Protein AF-A0A7J9ZRY4-F1 (afdb_monomer_lite)

Radius of gyration: 14.92 Å; chains: 1; bounding box: 41×15×40 Å

Structure (mmCIF, N/CA/C/O backbone):
data_AF-A0A7J9ZRY4-F1
#
_entry.id   AF-A0A7J9ZRY4-F1
#
loop_
_atom_site.group_PDB
_atom_site.id
_atom_site.type_symbol
_atom_site.label_atom_id
_atom_site.label_alt_id
_atom_site.label_comp_id
_atom_site.label_asym_id
_atom_site.label_entity_id
_atom_site.label_seq_id
_atom_site.pdbx_PDB_ins_code
_atom_site.Cartn_x
_atom_site.Cartn_y
_atom_site.Cartn_z
_atom_site.occupancy
_atom_site.B_iso_or_equiv
_atom_site.auth_seq_id
_atom_site.auth_comp_id
_atom_site.auth_asym_id
_atom_site.auth_atom_id
_atom_site.pdbx_PDB_model_num
ATOM 1 N N . MET A 1 1 ? -24.713 5.015 -1.614 1.00 58.75 1 MET A N 1
ATOM 2 C CA . MET A 1 1 ? -23.507 5.338 -0.822 1.00 58.75 1 MET A CA 1
ATOM 3 C C . MET A 1 1 ? -22.713 4.053 -0.688 1.00 58.75 1 MET A C 1
ATOM 5 O O . MET A 1 1 ? -23.335 3.042 -0.399 1.00 58.75 1 MET A O 1
ATOM 9 N N . ALA A 1 2 ? -21.414 4.057 -0.992 1.00 72.06 2 ALA A N 1
ATOM 10 C CA . ALA A 1 2 ? -20.556 2.909 -0.692 1.00 72.06 2 ALA A CA 1
ATOM 11 C C . ALA A 1 2 ? -20.174 2.977 0.792 1.00 72.06 2 ALA A C 1
ATOM 13 O O . ALA A 1 2 ? -19.862 4.067 1.274 1.00 72.06 2 ALA A O 1
ATOM 14 N N . ASP A 1 3 ? -20.247 1.856 1.506 1.00 88.00 3 ASP A N 1
ATOM 15 C CA . ASP A 1 3 ? -19.769 1.784 2.887 1.00 88.00 3 ASP A CA 1
ATOM 16 C C . ASP A 1 3 ? -18.230 1.757 2.949 1.00 88.00 3 ASP A C 1
ATOM 18 O O . ASP A 1 3 ? -17.539 1.600 1.937 1.00 88.00 3 ASP A O 1
ATOM 22 N N . VAL A 1 4 ? -17.690 1.944 4.156 1.00 87.88 4 VAL A N 1
ATOM 23 C CA . VAL A 1 4 ? -16.242 2.002 4.403 1.00 87.88 4 VAL A CA 1
ATOM 24 C C . VAL A 1 4 ? -15.527 0.712 3.984 1.00 87.88 4 VAL A C 1
ATOM 26 O O . VAL A 1 4 ? -14.462 0.777 3.374 1.00 87.88 4 VAL A O 1
ATOM 29 N N . VAL A 1 5 ? -16.149 -0.451 4.204 1.00 89.12 5 VAL A N 1
ATOM 30 C CA . VAL A 1 5 ? -15.596 -1.764 3.836 1.00 89.12 5 VAL A CA 1
ATOM 31 C C . VAL A 1 5 ? -15.470 -1.884 2.319 1.00 89.12 5 VAL A C 1
ATOM 33 O O . VAL A 1 5 ? -14.448 -2.340 1.805 1.00 89.12 5 VAL A O 1
ATOM 36 N N . THR A 1 6 ? -16.477 -1.421 1.582 1.00 93.00 6 THR A N 1
ATOM 37 C CA . THR A 1 6 ? -16.495 -1.400 0.118 1.00 93.00 6 THR A CA 1
ATOM 38 C C . THR A 1 6 ? -15.366 -0.533 -0.439 1.00 93.00 6 THR A C 1
ATOM 40 O O . THR A 1 6 ? -14.733 -0.917 -1.425 1.00 93.00 6 THR A O 1
ATOM 43 N N . LEU A 1 7 ? -15.102 0.624 0.176 1.00 93.31 7 LEU A N 1
ATOM 44 C CA . LEU A 1 7 ? -14.028 1.528 -0.245 1.00 93.31 7 LEU A CA 1
ATOM 45 C C . LEU A 1 7 ? -12.644 0.907 -0.009 1.00 93.31 7 LEU A C 1
ATOM 47 O O . LEU A 1 7 ? -11.848 0.833 -0.940 1.00 93.31 7 LEU A O 1
ATOM 51 N N . ILE A 1 8 ? -12.400 0.364 1.181 1.00 92.94 8 ILE A N 1
ATOM 52 C CA . ILE A 1 8 ? -11.126 -0.277 1.554 1.00 92.94 8 ILE A CA 1
ATOM 53 C C . ILE A 1 8 ? -10.853 -1.509 0.693 1.00 92.94 8 ILE A C 1
ATOM 55 O O . ILE A 1 8 ? -9.770 -1.665 0.134 1.00 92.94 8 ILE A O 1
ATOM 59 N N . THR A 1 9 ? -11.872 -2.346 0.490 1.00 94.62 9 THR A N 1
ATOM 60 C CA . THR A 1 9 ? -11.763 -3.535 -0.367 1.00 94.62 9 THR A CA 1
ATOM 61 C C . THR A 1 9 ? -11.432 -3.151 -1.811 1.00 94.62 9 THR A C 1
ATOM 63 O O . THR A 1 9 ? -10.731 -3.876 -2.520 1.00 94.62 9 THR A O 1
ATOM 66 N N . LYS A 1 10 ? -11.947 -2.012 -2.289 1.00 96.69 10 LYS A N 1
ATOM 67 C CA . LYS A 1 10 ? -11.631 -1.513 -3.628 1.00 96.69 10 LYS A CA 1
ATOM 68 C C . LYS A 1 10 ? -10.164 -1.094 -3.730 1.00 96.69 10 LYS A C 1
ATOM 70 O O . LYS A 1 10 ? -9.536 -1.431 -4.733 1.00 96.69 10 LYS A O 1
ATOM 75 N N . ASP A 1 11 ? -9.635 -0.418 -2.718 1.00 97.12 11 ASP A N 1
ATOM 76 C CA . ASP A 1 11 ? -8.227 -0.022 -2.676 1.00 97.12 11 ASP A CA 1
ATOM 77 C C . ASP A 1 11 ? -7.299 -1.243 -2.627 1.00 97.12 11 ASP A C 1
ATOM 79 O O . ASP A 1 11 ? -6.343 -1.298 -3.400 1.00 97.12 11 ASP A O 1
ATOM 83 N N . HIS A 1 12 ? -7.622 -2.274 -1.830 1.00 96.81 12 HIS A N 1
ATOM 84 C CA . HIS A 1 12 ? -6.875 -3.547 -1.813 1.00 96.81 12 HIS A CA 1
ATOM 85 C C . HIS A 1 12 ? -6.805 -4.180 -3.201 1.00 96.81 12 HIS A C 1
ATOM 87 O O . HIS A 1 12 ? -5.727 -4.512 -3.693 1.00 96.81 12 HIS A O 1
ATOM 93 N N . ARG A 1 13 ? -7.948 -4.281 -3.889 1.00 98.06 13 ARG A N 1
ATOM 94 C CA . ARG A 1 13 ? -8.002 -4.826 -5.256 1.00 98.06 13 ARG A CA 1
ATOM 95 C C . ARG A 1 13 ? -7.194 -3.998 -6.245 1.00 98.06 13 ARG A C 1
ATOM 97 O O . ARG A 1 13 ? -6.692 -4.536 -7.229 1.00 98.06 13 ARG A O 1
ATOM 104 N N . GLU A 1 14 ? -7.109 -2.689 -6.047 1.00 98.12 14 GLU A N 1
ATOM 105 C CA . GLU A 1 14 ? -6.308 -1.830 -6.912 1.00 98.12 14 GLU A CA 1
ATOM 106 C C . GLU A 1 14 ? -4.807 -1.982 -6.623 1.00 98.12 14 GLU A C 1
ATOM 108 O O . GLU A 1 14 ? -4.026 -2.122 -7.567 1.00 98.12 14 GLU A O 1
ATOM 113 N N . LEU A 1 15 ? -4.410 -2.097 -5.351 1.00 97.31 15 LEU A N 1
ATOM 114 C CA . LEU A 1 15 ? -3.046 -2.464 -4.956 1.00 97.31 15 LEU A CA 1
ATOM 115 C C . LEU A 1 15 ? -2.625 -3.806 -5.573 1.00 97.31 15 LEU A C 1
ATOM 117 O O . LEU A 1 15 ? -1.561 -3.886 -6.187 1.00 97.31 15 LEU A O 1
ATOM 121 N N . GLU A 1 16 ? -3.468 -4.840 -5.500 1.00 97.44 16 GLU A N 1
ATOM 122 C CA . GLU A 1 16 ? -3.205 -6.152 -6.111 1.00 97.44 16 GLU A CA 1
ATOM 123 C C . GLU A 1 16 ? -2.960 -6.059 -7.626 1.00 97.44 16 GLU A C 1
ATOM 125 O O . GLU A 1 16 ? -2.032 -6.679 -8.163 1.00 97.44 16 GLU A O 1
ATOM 130 N N . LYS A 1 17 ? -3.757 -5.253 -8.340 1.00 98.00 17 LYS A N 1
ATOM 131 C CA . LYS A 1 17 ? -3.549 -5.017 -9.777 1.00 98.00 17 LYS A CA 1
ATOM 132 C C . LYS A 1 17 ? -2.231 -4.303 -10.041 1.00 98.00 17 LYS A C 1
ATOM 134 O O . LYS A 1 17 ? -1.510 -4.709 -10.956 1.00 98.00 17 LYS A O 1
ATOM 139 N N . LEU A 1 18 ? -1.908 -3.261 -9.273 1.00 97.19 18 LEU A N 1
ATOM 140 C CA . LEU A 1 18 ? -0.652 -2.519 -9.411 1.00 97.19 18 LEU A CA 1
ATOM 141 C C . LEU A 1 18 ? 0.553 -3.435 -9.173 1.00 97.19 18 LEU A C 1
ATOM 143 O O . LEU A 1 18 ? 1.463 -3.460 -10.003 1.00 97.19 18 LEU A O 1
ATOM 147 N N . PHE A 1 19 ? 0.511 -4.285 -8.144 1.00 94.94 19 PHE A N 1
ATOM 148 C CA . PHE A 1 19 ? 1.505 -5.338 -7.920 1.00 94.94 19 PHE A CA 1
ATOM 149 C C . PHE A 1 19 ? 1.635 -6.286 -9.117 1.00 94.94 19 PHE A C 1
ATOM 151 O O . PHE A 1 19 ? 2.741 -6.577 -9.584 1.00 94.94 19 PHE A O 1
ATOM 158 N N . GLY A 1 20 ? 0.509 -6.762 -9.654 1.00 96.50 20 GLY A N 1
ATOM 159 C CA . GLY A 1 20 ? 0.496 -7.625 -10.833 1.00 96.50 20 GLY A CA 1
ATOM 160 C C . GLY A 1 20 ? 1.140 -6.968 -12.058 1.00 96.50 20 GLY A C 1
ATOM 161 O O . GLY A 1 20 ? 1.861 -7.633 -12.808 1.00 96.50 20 GLY A O 1
ATOM 162 N N . ARG A 1 21 ? 0.923 -5.663 -12.248 1.00 96.81 21 ARG A N 1
ATOM 163 C CA . ARG A 1 21 ? 1.523 -4.873 -13.331 1.00 96.81 21 ARG A CA 1
ATOM 164 C C . ARG A 1 21 ? 3.012 -4.627 -13.105 1.00 96.81 21 ARG A C 1
ATOM 166 O O . ARG A 1 21 ? 3.784 -4.831 -14.036 1.00 96.81 21 ARG A O 1
ATOM 173 N N . LEU A 1 22 ? 3.442 -4.310 -11.881 1.00 93.56 22 LEU A N 1
ATOM 174 C CA . LEU A 1 22 ? 4.857 -4.130 -11.517 1.00 93.56 22 LEU A CA 1
ATOM 175 C C . LEU A 1 22 ? 5.726 -5.341 -11.881 1.00 93.56 22 LEU A C 1
ATOM 177 O O . LEU A 1 22 ? 6.857 -5.199 -12.357 1.00 93.56 22 LEU A O 1
ATOM 181 N N . ARG A 1 23 ? 5.177 -6.548 -11.705 1.00 91.56 23 ARG A N 1
ATOM 182 C CA . ARG A 1 23 ? 5.858 -7.802 -12.056 1.00 91.56 23 ARG A CA 1
ATOM 183 C C . ARG A 1 23 ? 5.979 -8.027 -13.566 1.00 91.56 23 ARG A C 1
ATOM 185 O O . ARG A 1 23 ? 6.914 -8.698 -13.989 1.00 91.56 23 ARG A O 1
ATOM 192 N N . LYS A 1 24 ? 5.049 -7.497 -14.366 1.00 94.50 24 LYS A N 1
ATOM 193 C CA . LYS A 1 24 ? 4.938 -7.764 -15.813 1.00 94.50 24 LYS A CA 1
ATOM 194 C C . LYS A 1 24 ? 5.519 -6.647 -16.686 1.00 94.50 24 LYS A C 1
ATOM 196 O O . LYS A 1 24 ? 6.079 -6.923 -17.741 1.00 94.50 24 LYS A O 1
ATOM 201 N N . GLU A 1 25 ? 5.389 -5.392 -16.269 1.00 94.25 25 GLU A N 1
ATOM 202 C CA . GLU A 1 25 ? 5.671 -4.205 -17.083 1.00 94.25 25 GLU A CA 1
ATOM 203 C C . GLU A 1 25 ? 6.974 -3.511 -16.636 1.00 94.25 25 GLU A C 1
ATOM 205 O O . GLU A 1 25 ? 6.922 -2.420 -16.071 1.00 94.25 25 GLU A O 1
ATOM 210 N N . ARG A 1 26 ? 8.155 -4.107 -16.902 1.00 90.56 26 ARG A N 1
ATOM 211 C CA . ARG A 1 26 ? 9.462 -3.569 -16.435 1.00 90.56 26 ARG A CA 1
ATOM 212 C C . ARG A 1 26 ? 9.651 -2.079 -16.741 1.00 90.56 26 ARG A C 1
ATOM 214 O O . ARG A 1 26 ? 9.886 -1.289 -15.837 1.00 90.56 26 ARG A O 1
ATOM 221 N N . ARG A 1 27 ? 9.382 -1.680 -17.989 1.00 91.50 27 ARG A N 1
ATOM 222 C CA . ARG A 1 27 ? 9.510 -0.288 -18.460 1.00 91.50 27 ARG A CA 1
ATOM 223 C C . ARG A 1 27 ? 8.600 0.714 -17.744 1.00 91.50 27 ARG A C 1
ATOM 225 O O . ARG A 1 27 ? 8.874 1.906 -17.790 1.00 91.50 27 ARG A O 1
ATOM 232 N N . LYS A 1 28 ? 7.505 0.255 -17.127 1.00 93.69 28 LYS A N 1
ATOM 233 C CA . LYS A 1 28 ? 6.568 1.109 -16.382 1.00 93.69 28 LYS A CA 1
ATOM 234 C C . LYS A 1 28 ? 6.741 1.005 -14.871 1.00 93.69 28 LYS A C 1
ATOM 236 O O . LYS A 1 28 ? 5.988 1.645 -14.144 1.00 93.69 28 LYS A O 1
ATOM 241 N N . ARG A 1 29 ? 7.709 0.222 -14.381 1.00 93.38 29 ARG A N 1
ATOM 242 C CA . ARG A 1 29 ? 7.938 0.040 -12.942 1.00 93.38 29 ARG A CA 1
ATOM 243 C C . ARG A 1 29 ? 8.049 1.362 -12.180 1.00 93.38 29 ARG A C 1
ATOM 245 O O . ARG A 1 29 ? 7.362 1.454 -11.171 1.00 93.38 29 ARG A O 1
ATOM 252 N N . PRO A 1 30 ? 8.786 2.394 -12.644 1.00 92.62 30 PRO A N 1
ATOM 253 C CA . PRO A 1 30 ? 8.848 3.663 -11.920 1.00 92.62 30 PRO A CA 1
ATOM 254 C C . PRO A 1 30 ? 7.468 4.307 -11.728 1.00 92.62 30 PRO A C 1
ATOM 256 O O . PRO A 1 30 ? 7.082 4.626 -10.612 1.00 92.62 30 PRO A O 1
ATOM 259 N N . GLU A 1 31 ? 6.677 4.417 -12.798 1.00 94.88 31 GLU A N 1
ATOM 260 C CA . GLU A 1 31 ? 5.338 5.021 -12.756 1.00 94.88 31 GLU A CA 1
ATOM 261 C C . GLU A 1 31 ? 4.364 4.211 -11.885 1.00 94.88 31 GLU A C 1
ATOM 263 O O . GLU A 1 31 ? 3.593 4.767 -11.102 1.00 94.88 31 GLU A O 1
ATOM 268 N N . LEU A 1 32 ? 4.414 2.883 -12.002 1.00 96.06 32 LEU A N 1
ATOM 269 C CA . LEU A 1 32 ? 3.574 1.972 -11.229 1.00 96.06 32 LEU A CA 1
ATOM 270 C C . LEU A 1 32 ? 3.942 1.971 -9.742 1.00 96.06 32 LEU A C 1
ATOM 272 O O . LEU A 1 32 ? 3.048 1.857 -8.906 1.00 96.06 32 LEU A O 1
ATOM 276 N N . LEU A 1 33 ? 5.229 2.115 -9.408 1.00 95.00 33 LEU A N 1
ATOM 277 C CA . LEU A 1 33 ? 5.693 2.228 -8.025 1.00 95.00 33 LEU A CA 1
ATOM 278 C C . LEU A 1 33 ? 5.200 3.520 -7.381 1.00 95.00 33 LEU A C 1
ATOM 280 O O . LEU A 1 33 ? 4.764 3.481 -6.235 1.00 95.00 33 LEU A O 1
ATOM 284 N N . GLU A 1 34 ? 5.215 4.640 -8.105 1.00 94.75 34 GLU A N 1
ATOM 285 C CA . GLU A 1 34 ? 4.664 5.900 -7.594 1.00 94.75 34 GLU A CA 1
ATOM 286 C C . GLU A 1 34 ? 3.153 5.798 -7.346 1.00 94.75 34 GLU A C 1
ATOM 288 O O . GLU A 1 34 ? 2.676 6.197 -6.283 1.00 94.75 34 GLU A O 1
ATOM 293 N N . GLN A 1 35 ? 2.399 5.201 -8.278 1.00 96.50 35 GLN A N 1
ATOM 294 C CA . GLN A 1 35 ? 0.958 4.970 -8.104 1.00 96.50 35 GLN A CA 1
ATOM 295 C C . GLN A 1 35 ? 0.670 4.069 -6.900 1.00 96.50 35 GLN A C 1
ATOM 297 O O . GLN A 1 35 ? -0.196 4.377 -6.082 1.00 96.50 35 GLN A O 1
ATOM 302 N N . MET A 1 36 ? 1.419 2.973 -6.774 1.00 96.12 36 MET A N 1
ATOM 303 C CA . MET A 1 36 ? 1.266 2.030 -5.674 1.00 96.12 36 MET A CA 1
ATOM 304 C C . MET A 1 36 ? 1.614 2.671 -4.329 1.00 96.12 36 MET A C 1
ATOM 306 O O . MET A 1 36 ? 0.869 2.493 -3.372 1.00 96.12 36 MET A O 1
ATOM 310 N N . ALA A 1 37 ? 2.703 3.439 -4.254 1.00 95.69 37 ALA A N 1
ATOM 311 C CA . ALA A 1 37 ? 3.100 4.127 -3.031 1.00 95.69 37 ALA A CA 1
ATOM 312 C C . ALA A 1 37 ? 2.053 5.161 -2.599 1.00 95.69 37 ALA A C 1
ATOM 314 O O . ALA A 1 37 ? 1.680 5.201 -1.429 1.00 95.69 37 ALA A O 1
ATOM 315 N N . ALA A 1 38 ? 1.541 5.963 -3.539 1.00 96.12 38 ALA A N 1
ATOM 316 C CA . ALA A 1 38 ? 0.507 6.950 -3.249 1.00 96.12 38 ALA A CA 1
ATOM 317 C C . ALA A 1 38 ? -0.782 6.297 -2.728 1.00 96.12 38 ALA A C 1
ATOM 319 O O . ALA A 1 38 ? -1.322 6.737 -1.712 1.00 96.12 38 ALA A O 1
ATOM 320 N N . LEU A 1 39 ? -1.247 5.231 -3.392 1.00 97.12 39 LEU A N 1
ATOM 321 C CA . LEU A 1 39 ? -2.440 4.499 -2.972 1.00 97.12 39 LEU A CA 1
ATOM 322 C C . LEU A 1 39 ? -2.238 3.832 -1.609 1.00 97.12 39 LEU A C 1
ATOM 324 O O . LEU A 1 39 ? -3.080 3.992 -0.734 1.00 97.12 39 LEU A O 1
ATOM 328 N N . PHE A 1 40 ? -1.117 3.135 -1.411 1.00 97.19 40 PHE A N 1
ATOM 329 C CA . PHE A 1 40 ? -0.828 2.426 -0.166 1.00 97.19 40 PHE A CA 1
ATOM 330 C C . PHE A 1 40 ? -0.780 3.372 1.039 1.00 97.19 40 PHE A C 1
ATOM 332 O O . PHE A 1 40 ? -1.409 3.089 2.049 1.00 97.19 40 PHE A O 1
ATOM 339 N N . ILE A 1 41 ? -0.104 4.522 0.921 1.00 95.12 41 ILE A N 1
ATOM 340 C CA . ILE A 1 41 ? -0.006 5.508 2.013 1.00 95.12 41 ILE A CA 1
ATOM 341 C C . ILE A 1 41 ? -1.370 6.135 2.330 1.00 95.12 41 ILE A C 1
ATOM 343 O O . ILE A 1 41 ? -1.687 6.383 3.492 1.00 95.12 41 ILE A O 1
ATOM 347 N N . ALA A 1 42 ? -2.173 6.443 1.309 1.00 95.19 42 ALA A N 1
ATOM 348 C CA . ALA A 1 42 ? -3.512 6.985 1.528 1.00 95.19 42 ALA A CA 1
ATOM 349 C C . ALA A 1 42 ? -4.422 5.953 2.211 1.00 95.19 42 ALA A C 1
ATOM 351 O O . ALA A 1 42 ? -5.159 6.290 3.136 1.00 95.19 42 ALA A O 1
ATOM 352 N N . HIS A 1 43 ? -4.326 4.702 1.768 1.00 96.94 43 HIS A N 1
ATOM 353 C CA . HIS A 1 43 ? -5.080 3.579 2.290 1.00 96.94 43 HIS A CA 1
ATOM 354 C C . HIS A 1 43 ? -4.738 3.272 3.753 1.00 96.94 43 HIS A C 1
ATOM 356 O O . HIS A 1 43 ? -5.632 3.277 4.598 1.00 96.94 43 HIS A O 1
ATOM 362 N N . SER A 1 44 ? -3.450 3.095 4.068 1.00 95.94 44 SER A N 1
ATOM 363 C CA . SER A 1 44 ? -2.993 2.770 5.422 1.00 95.94 44 SER A CA 1
ATOM 364 C C . SER A 1 44 ? -3.423 3.827 6.435 1.00 95.94 44 SER A C 1
ATOM 366 O O . SER A 1 44 ? -3.972 3.501 7.483 1.00 95.94 44 SER A O 1
ATOM 368 N N . ARG A 1 45 ? -3.282 5.113 6.089 1.00 94.00 45 ARG A N 1
ATOM 369 C CA . ARG A 1 45 ? -3.743 6.223 6.937 1.00 94.00 45 ARG A CA 1
ATOM 370 C C . ARG A 1 45 ? -5.251 6.206 7.153 1.00 94.00 45 ARG A C 1
ATOM 372 O O . ARG A 1 45 ? -5.704 6.456 8.265 1.00 94.00 45 ARG A O 1
ATOM 379 N N . ALA A 1 46 ? -6.033 5.925 6.112 1.00 93.56 46 ALA A N 1
ATOM 380 C CA . ALA A 1 46 ? -7.485 5.861 6.239 1.00 93.56 46 ALA A CA 1
ATOM 381 C C . ALA A 1 46 ? -7.919 4.736 7.194 1.00 93.56 46 ALA A C 1
ATOM 383 O O . ALA A 1 46 ? -8.804 4.949 8.028 1.00 93.56 46 ALA A O 1
ATOM 384 N N . GLU A 1 47 ? -7.281 3.567 7.114 1.00 94.38 47 GLU A N 1
ATOM 385 C CA . GLU A 1 47 ? -7.545 2.453 8.026 1.00 94.38 47 GLU A CA 1
ATOM 386 C C . GLU A 1 47 ? -7.146 2.787 9.466 1.00 94.38 47 GLU A C 1
ATOM 388 O O . GLU A 1 47 ? -7.957 2.635 10.383 1.00 94.38 47 GLU A O 1
ATOM 393 N N . GLU A 1 48 ? -5.947 3.332 9.663 1.00 94.12 48 GLU A N 1
ATOM 394 C CA . GLU A 1 48 ? -5.422 3.694 10.982 1.00 94.12 48 GLU A CA 1
ATOM 395 C C . GLU A 1 48 ? -6.233 4.797 11.673 1.00 94.12 48 GLU A C 1
ATOM 397 O O . GLU A 1 48 ? -6.429 4.754 12.888 1.00 94.12 48 GLU A O 1
ATOM 402 N N . GLU A 1 49 ? -6.741 5.772 10.916 1.00 92.00 49 GLU A N 1
ATOM 403 C CA . GLU A 1 49 ? -7.507 6.893 11.465 1.00 92.00 49 GLU A CA 1
ATOM 404 C C . GLU A 1 49 ? -8.987 6.574 11.703 1.00 92.00 49 GLU A C 1
ATOM 406 O O . GLU A 1 49 ? -9.613 7.215 12.554 1.00 92.00 49 GLU A O 1
ATOM 411 N N . LYS A 1 50 ? -9.586 5.666 10.919 1.00 90.38 50 LYS A N 1
ATOM 412 C CA . LYS A 1 50 ? -11.050 5.470 10.897 1.00 90.38 50 LYS A CA 1
ATOM 413 C C . LYS A 1 50 ? -11.496 4.055 11.220 1.00 90.38 50 LYS A C 1
ATOM 415 O O . LYS A 1 50 ? -12.513 3.891 11.885 1.00 90.38 50 LYS A O 1
ATOM 420 N N . VAL A 1 51 ? -10.780 3.05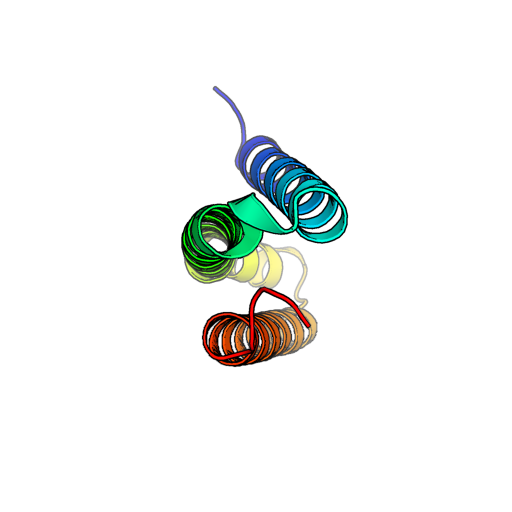0 10.733 1.00 90.62 51 VAL A N 1
ATOM 421 C CA . VAL A 1 51 ? -11.237 1.655 10.764 1.00 90.62 51 VAL A CA 1
ATOM 422 C C . VAL A 1 51 ? -10.757 0.985 12.027 1.00 90.62 51 VAL A C 1
ATOM 424 O O . VAL A 1 51 ? -11.565 0.482 12.801 1.00 90.62 51 VAL A O 1
ATOM 427 N N . TYR A 1 52 ? -9.451 1.031 12.269 1.00 91.38 52 TYR A N 1
ATOM 428 C CA . TYR A 1 52 ? -8.855 0.372 13.414 1.00 91.38 52 TYR A CA 1
ATOM 429 C C . TYR A 1 52 ? -9.450 0.869 14.741 1.00 91.38 52 TYR A C 1
ATOM 431 O O . TYR A 1 52 ? -9.868 0.020 15.527 1.00 91.38 52 TYR A O 1
ATOM 439 N N . PRO A 1 53 ? -9.631 2.186 14.989 1.00 89.94 53 PRO A N 1
ATOM 440 C CA . PRO A 1 53 ? -10.279 2.649 16.216 1.00 89.94 53 PRO A CA 1
ATOM 441 C C . PRO A 1 53 ? -11.684 2.065 16.416 1.00 89.94 53 PRO A C 1
ATOM 443 O O . PRO A 1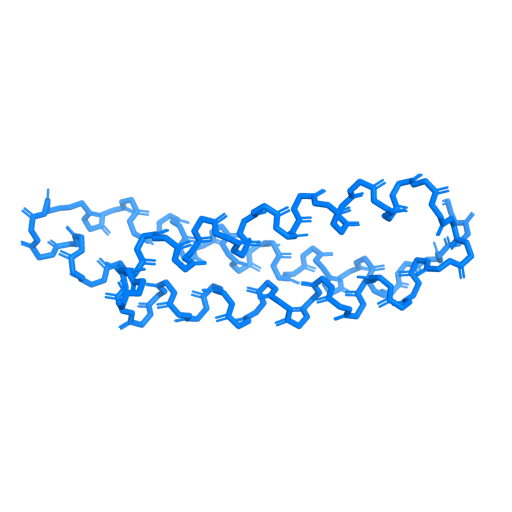 53 ? -11.994 1.605 17.511 1.00 89.94 53 PRO A O 1
ATOM 446 N N . ALA A 1 54 ? -12.496 2.008 15.354 1.00 88.50 54 ALA A N 1
ATOM 447 C CA . ALA A 1 54 ? -13.840 1.438 15.413 1.00 88.50 54 ALA A CA 1
ATOM 448 C C . ALA A 1 54 ? -13.814 -0.073 15.706 1.00 88.50 54 ALA A C 1
ATOM 450 O O . ALA A 1 54 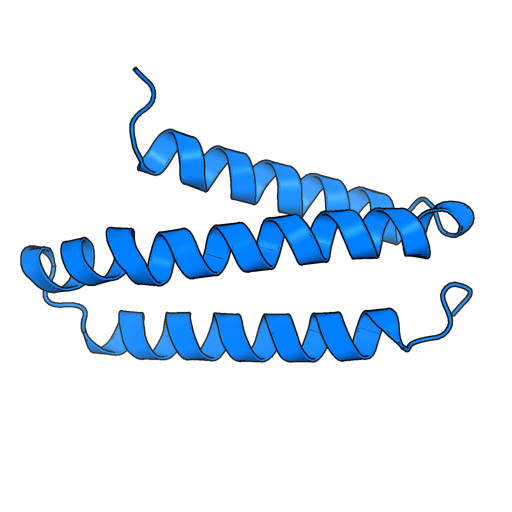? -14.611 -0.565 16.501 1.00 88.50 54 ALA A O 1
ATOM 451 N N . VAL A 1 55 ? -12.860 -0.808 15.122 1.00 86.19 55 VAL A N 1
ATOM 452 C CA . VAL A 1 55 ? -12.661 -2.239 15.404 1.00 86.19 55 VAL A CA 1
ATOM 453 C C . VAL A 1 55 ? -12.191 -2.461 16.845 1.00 86.19 55 VAL A C 1
ATOM 455 O O . VAL A 1 55 ? -12.685 -3.365 17.511 1.00 86.19 55 VAL A O 1
ATOM 458 N N . ALA A 1 56 ? -11.290 -1.634 17.382 1.00 85.75 56 ALA A N 1
ATOM 459 C CA . ALA A 1 56 ? -10.864 -1.757 18.779 1.00 85.75 56 ALA A CA 1
ATOM 460 C C . ALA A 1 56 ? -11.973 -1.451 19.787 1.00 85.75 56 ALA A C 1
ATOM 462 O O . ALA A 1 56 ? -11.968 -2.038 20.872 1.00 85.75 56 ALA A O 1
ATOM 463 N N . GLU A 1 57 ? -12.866 -0.515 19.469 1.00 85.88 57 GLU A N 1
ATOM 464 C CA . GLU A 1 57 ? -14.014 -0.188 20.314 1.00 85.88 57 GLU A CA 1
ATOM 465 C C . GLU A 1 57 ? -15.047 -1.319 20.321 1.00 85.88 57 GLU A C 1
ATOM 467 O O . GLU A 1 57 ? -15.503 -1.701 21.397 1.00 85.88 57 GLU A O 1
ATOM 472 N N . GLU A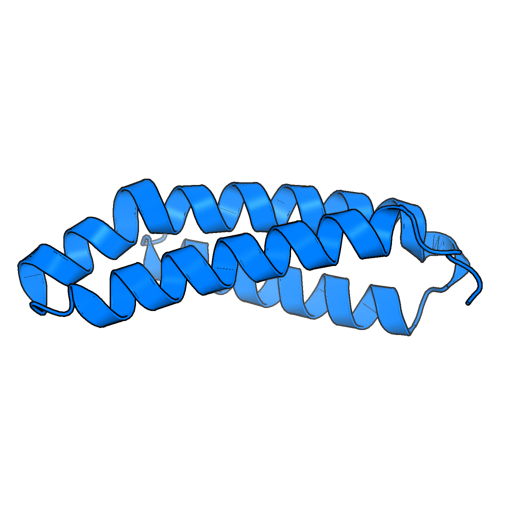 1 58 ? -15.355 -1.894 19.156 1.00 85.06 58 GLU A N 1
ATOM 473 C CA . GLU A 1 58 ? -16.418 -2.897 19.017 1.00 85.06 58 GLU A CA 1
ATOM 474 C C . GLU A 1 58 ? -15.944 -4.334 19.307 1.00 85.06 58 GLU A C 1
ATOM 476 O O . GLU A 1 58 ? -16.636 -5.099 19.976 1.00 85.06 58 GLU A O 1
ATOM 481 N N . ALA A 1 59 ? -14.754 -4.717 18.830 1.00 81.62 59 ALA A N 1
ATOM 482 C CA . ALA A 1 59 ? -14.237 -6.090 18.902 1.00 81.62 59 ALA A CA 1
ATOM 483 C C . ALA A 1 59 ? -13.189 -6.306 20.012 1.00 81.62 59 ALA A C 1
ATOM 485 O O . ALA A 1 59 ? -12.835 -7.442 20.323 1.00 81.62 59 ALA A O 1
ATOM 486 N N . GLY A 1 60 ? -12.671 -5.237 20.631 1.00 80.81 60 GLY A N 1
ATOM 487 C CA . GLY A 1 60 ? -11.664 -5.333 21.698 1.00 80.81 60 GLY A CA 1
ATOM 488 C C . GLY A 1 60 ? -10.259 -5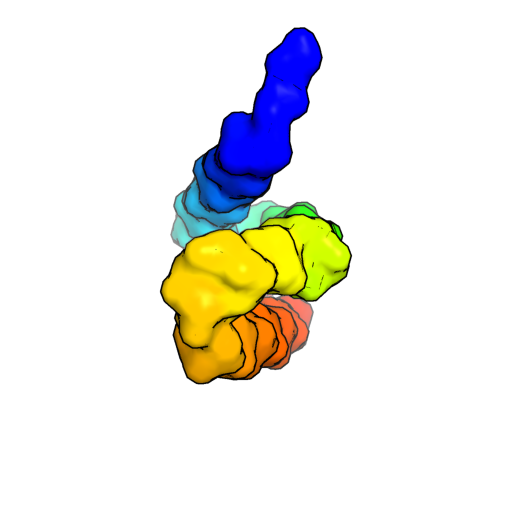.752 21.230 1.00 80.81 60 GLY A C 1
ATOM 489 O O . GLY A 1 60 ? -9.378 -5.991 22.059 1.00 80.81 60 GLY A O 1
ATOM 490 N N . GLU A 1 61 ? -10.005 -5.796 19.921 1.00 82.81 61 GLU A N 1
ATOM 491 C CA . GLU A 1 61 ? -8.779 -6.328 19.302 1.00 82.81 61 GLU A CA 1
ATOM 492 C C . GLU A 1 61 ? -7.615 -5.316 19.259 1.00 82.81 61 GLU A C 1
ATOM 494 O O . GLU A 1 61 ? -6.980 -5.061 18.236 1.00 82.81 61 GLU A O 1
ATOM 499 N N . ARG A 1 62 ? -7.285 -4.716 20.406 1.00 80.38 62 ARG A N 1
ATOM 500 C CA . ARG A 1 62 ? -6.251 -3.663 20.488 1.00 80.38 62 ARG A CA 1
ATOM 501 C C . ARG A 1 62 ? -4.835 -4.129 20.139 1.00 80.38 62 ARG A C 1
ATOM 503 O O . ARG A 1 62 ? -4.000 -3.289 19.810 1.00 80.38 62 ARG A O 1
ATOM 510 N N . GLN A 1 63 ? -4.532 -5.420 20.290 1.00 83.44 63 GLN A N 1
ATOM 511 C CA . GLN A 1 63 ? -3.213 -5.958 19.934 1.00 83.44 63 GLN A CA 1
ATOM 512 C C . GLN A 1 63 ? -3.073 -6.165 18.429 1.00 83.44 63 GLN A C 1
ATOM 514 O O . GLN A 1 63 ? -2.070 -5.728 17.872 1.00 83.44 63 GLN A O 1
ATOM 519 N N . GLU A 1 64 ? -4.095 -6.724 17.776 1.00 81.88 64 GLU A N 1
ATOM 520 C CA . GLU A 1 64 ? -4.116 -6.882 16.317 1.00 81.88 64 GLU A CA 1
ATOM 521 C C . GLU A 1 64 ? -3.932 -5.533 15.623 1.00 81.88 64 GLU A C 1
ATOM 523 O O . GLU A 1 64 ? -3.061 -5.395 14.776 1.00 81.88 64 GLU A O 1
ATOM 528 N N . MET A 1 65 ? -4.597 -4.477 16.103 1.00 85.38 65 MET A N 1
ATOM 529 C CA . MET A 1 65 ? -4.359 -3.115 15.611 1.00 85.38 65 MET A CA 1
ATOM 530 C C . MET A 1 65 ? -2.893 -2.672 15.638 1.00 85.38 65 MET A C 1
ATOM 532 O O . MET A 1 65 ? -2.406 -2.055 14.693 1.00 85.38 65 MET A O 1
ATOM 536 N N . LYS A 1 66 ? -2.192 -2.911 16.754 1.00 86.75 66 LYS A N 1
ATOM 537 C CA . LYS A 1 66 ? -0.787 -2.500 16.885 1.00 86.75 66 LYS A CA 1
ATOM 538 C C . LYS A 1 66 ? 0.093 -3.273 15.915 1.00 86.75 66 LYS A C 1
ATOM 540 O O . LYS A 1 66 ? 1.033 -2.692 15.379 1.00 86.75 66 LYS A O 1
ATOM 545 N N . HIS A 1 67 ? -0.213 -4.552 15.705 1.00 90.19 67 HIS A N 1
ATOM 546 C CA . HIS A 1 67 ? 0.456 -5.360 14.697 1.00 90.19 67 HIS A CA 1
ATOM 547 C C . HIS A 1 67 ? 0.174 -4.814 13.294 1.00 90.19 67 HIS A C 1
ATOM 549 O O . HIS A 1 67 ? 1.126 -4.538 12.577 1.00 90.19 67 HIS A O 1
ATOM 555 N N . SER A 1 68 ? -1.080 -4.518 12.944 1.00 90.44 68 SER A N 1
ATOM 556 C CA . SER A 1 68 ? -1.435 -3.982 11.623 1.00 90.44 68 SER A CA 1
ATOM 557 C C . SER A 1 68 ? -0.770 -2.631 11.321 1.00 90.44 68 SER A C 1
ATOM 559 O O . SER A 1 68 ? -0.255 -2.425 10.226 1.00 90.44 68 SER A O 1
ATOM 561 N N . VAL A 1 69 ? -0.691 -1.720 12.299 1.00 92.44 69 VAL A N 1
ATOM 562 C CA . VAL A 1 69 ? 0.055 -0.449 12.156 1.00 92.44 69 VAL A CA 1
ATOM 563 C C . VAL A 1 69 ? 1.549 -0.705 11.921 1.00 92.44 69 VAL A C 1
ATOM 565 O O . VAL A 1 69 ? 2.197 -0.032 11.116 1.00 92.44 69 VAL A O 1
ATOM 568 N N . GLN A 1 70 ? 2.123 -1.676 12.632 1.00 94.12 70 GLN A N 1
ATOM 569 C CA . GLN A 1 70 ? 3.525 -2.043 12.463 1.00 94.12 70 GLN A CA 1
ATOM 570 C C . GLN A 1 70 ? 3.777 -2.659 11.076 1.00 94.12 70 GLN A C 1
ATOM 572 O O . GLN A 1 70 ? 4.742 -2.281 10.413 1.00 94.12 70 GLN A O 1
ATOM 577 N N . GLU A 1 71 ? 2.883 -3.521 10.595 1.00 94.25 71 GLU A N 1
ATOM 578 C CA . GLU A 1 71 ? 2.938 -4.102 9.250 1.00 94.25 71 GLU A CA 1
ATOM 579 C C . GLU A 1 71 ? 2.835 -3.031 8.156 1.00 94.25 71 GLU A C 1
ATOM 581 O O . GLU A 1 71 ? 3.598 -3.057 7.188 1.00 94.25 71 GLU A O 1
ATOM 586 N N . HIS A 1 72 ? 1.964 -2.030 8.326 1.00 96.06 72 HIS A N 1
ATOM 587 C CA . HIS A 1 72 ? 1.888 -0.889 7.411 1.00 96.06 72 HIS A CA 1
ATOM 588 C C . HIS A 1 72 ? 3.201 -0.120 7.324 1.00 96.06 72 HIS A C 1
ATOM 590 O O . HIS A 1 72 ? 3.661 0.219 6.230 1.00 96.06 72 HIS A O 1
ATOM 596 N N . LYS A 1 73 ? 3.834 0.127 8.471 1.00 94.88 73 LYS A N 1
ATOM 597 C CA . LYS A 1 73 ? 5.125 0.809 8.524 1.00 94.88 73 LYS A CA 1
ATOM 598 C C . LYS A 1 73 ? 6.221 0.004 7.826 1.00 94.88 73 LYS A C 1
ATOM 600 O O . LYS A 1 73 ? 7.011 0.569 7.071 1.00 94.88 73 LYS A O 1
ATOM 605 N N . GLU A 1 74 ? 6.255 -1.307 8.043 1.00 96.19 74 GLU A N 1
ATOM 606 C CA . GLU A 1 74 ? 7.202 -2.202 7.374 1.00 96.19 74 GLU A CA 1
ATOM 607 C C .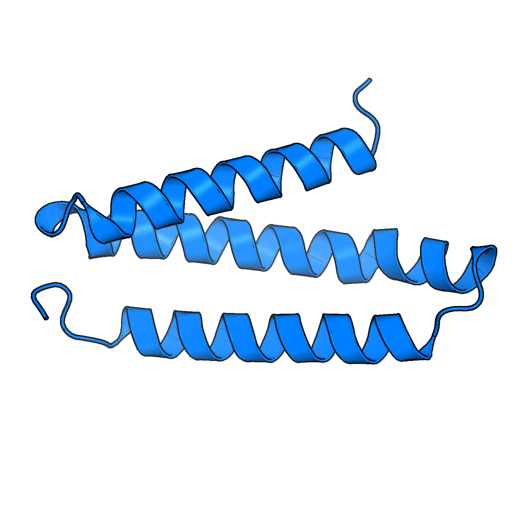 GLU A 1 74 ? 6.996 -2.216 5.857 1.00 96.19 74 GLU A C 1
ATOM 609 O O . GLU A 1 74 ? 7.963 -2.116 5.096 1.00 96.19 74 GLU A O 1
ATOM 614 N N . ALA A 1 75 ? 5.745 -2.261 5.404 1.00 94.75 75 ALA A N 1
ATOM 615 C CA . ALA A 1 75 ? 5.405 -2.179 3.992 1.00 94.75 75 ALA A CA 1
ATOM 616 C C . ALA A 1 75 ? 5.786 -0.821 3.371 1.00 94.75 75 ALA A C 1
ATOM 618 O O . ALA A 1 75 ? 6.318 -0.793 2.257 1.00 94.75 75 ALA A O 1
ATOM 619 N N . GLU A 1 76 ? 5.600 0.301 4.077 1.00 93.31 76 GLU A N 1
ATOM 620 C CA . GLU A 1 76 ? 6.055 1.619 3.611 1.00 93.31 76 GLU A CA 1
ATOM 621 C C . GLU A 1 76 ? 7.586 1.675 3.482 1.00 93.31 76 GLU A C 1
ATOM 623 O O . GLU A 1 76 ? 8.118 2.163 2.478 1.00 93.31 76 GLU A O 1
ATOM 628 N N . ASP A 1 77 ? 8.315 1.136 4.461 1.00 94.88 77 ASP A N 1
ATOM 629 C CA . ASP A 1 77 ? 9.776 1.078 4.418 1.00 94.88 77 ASP A CA 1
ATOM 630 C C . ASP A 1 77 ? 10.274 0.196 3.259 1.00 94.88 77 ASP A C 1
ATOM 632 O O . ASP A 1 77 ? 11.236 0.559 2.570 1.00 94.88 77 ASP A O 1
ATOM 636 N N . LEU A 1 78 ? 9.600 -0.926 2.985 1.00 94.69 78 LEU A N 1
ATOM 637 C CA . LEU A 1 78 ? 9.872 -1.769 1.818 1.00 94.69 78 LEU A CA 1
ATOM 638 C C . LEU A 1 78 ? 9.586 -1.034 0.505 1.00 94.69 78 LEU A C 1
ATOM 640 O O . LEU A 1 78 ? 10.416 -1.082 -0.405 1.00 94.69 78 LEU A O 1
ATOM 644 N N . LEU A 1 79 ? 8.470 -0.307 0.409 1.00 92.44 79 LEU A N 1
ATOM 645 C CA . LEU A 1 79 ? 8.148 0.519 -0.757 1.00 92.44 79 LEU A CA 1
ATOM 646 C C . LEU A 1 79 ? 9.199 1.605 -0.990 1.00 92.44 79 LEU A C 1
ATOM 648 O O . LEU A 1 79 ? 9.635 1.811 -2.123 1.00 92.44 79 LEU A O 1
ATOM 652 N N . ARG A 1 80 ? 9.669 2.264 0.075 1.00 90.88 80 ARG A N 1
ATOM 653 C CA . ARG A 1 80 ? 10.734 3.272 -0.009 1.00 90.88 80 ARG A CA 1
ATOM 654 C C . ARG A 1 80 ? 12.034 2.673 -0.544 1.00 90.88 80 ARG A C 1
ATOM 656 O O . ARG A 1 80 ? 12.664 3.283 -1.405 1.00 90.88 80 ARG A O 1
ATOM 663 N N . ARG A 1 81 ? 12.418 1.481 -0.077 1.00 93.06 81 ARG A N 1
ATOM 664 C CA . ARG A 1 81 ? 13.593 0.754 -0.590 1.00 93.06 81 ARG A CA 1
ATOM 665 C C . ARG A 1 81 ? 13.409 0.347 -2.048 1.00 93.06 81 ARG A C 1
ATOM 667 O O . ARG A 1 81 ? 14.320 0.530 -2.847 1.00 93.06 81 ARG A O 1
ATOM 674 N N . LEU A 1 82 ? 12.227 -0.149 -2.410 1.00 90.50 82 LEU A N 1
ATOM 675 C CA . LEU A 1 82 ? 11.915 -0.569 -3.774 1.00 90.50 82 LEU A CA 1
ATOM 676 C C . LEU A 1 82 ? 11.967 0.600 -4.768 1.00 90.50 82 LEU A C 1
ATOM 678 O O . LEU A 1 82 ? 12.455 0.425 -5.878 1.00 90.50 82 LEU A O 1
ATOM 682 N N . ARG A 1 83 ? 11.555 1.808 -4.363 1.00 88.19 83 ARG A N 1
ATOM 683 C CA . ARG A 1 83 ? 11.683 3.036 -5.175 1.00 88.19 83 ARG A CA 1
ATOM 684 C C . ARG A 1 83 ? 13.131 3.475 -5.421 1.00 88.19 83 ARG A C 1
ATOM 686 O O . ARG A 1 83 ? 13.378 4.232 -6.351 1.00 88.19 83 ARG A O 1
ATOM 693 N N . GLN A 1 84 ? 14.070 3.033 -4.586 1.00 89.88 84 GLN A N 1
ATOM 694 C CA . GLN A 1 84 ? 15.506 3.306 -4.736 1.00 89.88 84 GLN A CA 1
ATOM 695 C C . GLN A 1 84 ? 16.248 2.176 -5.460 1.00 89.88 84 GLN A C 1
ATOM 697 O O . GLN A 1 84 ? 17.421 2.331 -5.794 1.00 89.88 84 GLN A O 1
ATOM 702 N N . ALA A 1 85 ? 15.590 1.035 -5.669 1.00 88.38 85 ALA A N 1
ATOM 703 C CA . ALA A 1 85 ? 16.168 -0.100 -6.364 1.00 88.38 85 ALA A CA 1
ATOM 704 C C . ALA A 1 85 ? 16.233 0.152 -7.877 1.00 88.38 85 ALA A C 1
ATOM 706 O O . ALA A 1 85 ? 15.463 0.939 -8.428 1.00 88.38 85 ALA A O 1
ATOM 707 N N . ASP A 1 86 ? 17.140 -0.557 -8.550 1.00 86.50 86 ASP A N 1
ATOM 708 C CA . ASP A 1 86 ? 17.225 -0.534 -10.008 1.00 86.50 86 ASP A CA 1
ATOM 709 C C . ASP A 1 86 ? 15.913 -1.072 -10.620 1.00 86.50 86 ASP A C 1
ATOM 711 O O . ASP A 1 86 ? 15.567 -2.239 -10.392 1.00 86.50 86 ASP A O 1
ATOM 715 N N . PRO A 1 87 ? 15.166 -0.259 -11.393 1.00 80.81 87 PRO A N 1
ATOM 716 C CA . PRO A 1 87 ? 13.916 -0.689 -12.010 1.00 80.81 87 PRO A CA 1
ATOM 717 C C . PRO A 1 87 ? 14.108 -1.808 -13.046 1.00 80.81 87 PRO A C 1
ATOM 719 O O . PRO A 1 87 ? 13.142 -2.518 -13.341 1.00 80.81 87 PRO A O 1
ATOM 722 N N . GLU A 1 88 ? 15.322 -2.015 -13.561 1.00 77.69 88 GLU A N 1
ATOM 723 C CA . GLU A 1 88 ? 15.661 -3.059 -14.536 1.00 77.69 88 GLU A CA 1
ATOM 724 C C . GLU A 1 88 ? 16.258 -4.331 -13.901 1.00 77.69 88 GLU A C 1
ATOM 726 O O . GLU A 1 88 ? 16.528 -5.291 -14.625 1.00 77.69 88 GLU A O 1
ATOM 731 N N . SER A 1 89 ? 16.383 -4.379 -12.566 1.00 72.94 89 SER A N 1
ATOM 732 C CA . SER A 1 89 ? 16.731 -5.584 -11.786 1.00 72.94 89 SER A CA 1
ATOM 733 C C . SER A 1 89 ? 15.735 -6.726 -11.994 1.00 72.94 89 SER A C 1
ATOM 735 O O . SER A 1 89 ? 14.506 -6.472 -12.166 1.00 72.94 89 SER A O 1
#

pLDDT: mean 91.18, std 6.53, range [58.75, 98.12]

Sequence (89 aa):
MADVVTLITKDHRELEKLFGRLRKERRKRPELLEQMAALFIAHSRAEEEKVYPAVAEEAGERQEMKHSVQEHKEAEDLLRRLRQADPES

Foldseek 3Di:
DDDPVRVLVVLVVVLVVLVVCLVPPLVCVLVSLVVNLVSLVVSLVCCLVPPLVVCCVPVVPVVVSVVSNVVSVVVNVVSVVSNVDDSND

Secondary structure (DSSP, 8-state):
---HHHHHHHHHHHHHHHHHHHHH-GGGHHHHHHHHHHHHHHHHHHIIIIIHHHHHHHH--HHHHHHHHHHHHHHHHHHHHHHHS-TT-